Protein AF-A0A432F2S4-F1 (afdb_monomer)

pLDDT: mean 90.59, std 9.74, range [53.41, 98.25]

Solvent-accessible surface area (backbone atoms only — not comparable to full-atom values): 9122 Å² total; per-residue (Å²): 131,56,71,68,58,49,52,54,52,49,52,72,77,35,80,47,53,34,84,53,36,62,18,40,74,67,68,36,30,36,40,86,52,55,42,79,48,67,62,88,92,44,81,48,42,27,41,77,41,70,73,58,47,51,54,52,44,56,50,48,51,53,45,47,64,68,30,30,70,75,66,70,54,83,67,85,91,58,84,68,56,68,72,58,43,38,15,39,46,33,12,34,51,38,26,53,48,38,57,54,37,76,74,34,94,87,48,64,100,67,62,64,92,53,39,72,39,51,62,62,54,49,53,53,47,36,68,73,48,70,39,81,85,64,52,68,55,78,62,22,39,52,34,19,59,67,40,73,90,61,83,78,78,77,76,85,127

Foldseek 3Di:
DDPVVVVVVLCVVAVQFALLFLCVVLQQEAAPQWDWDDDDPDITIGGNDPVLSVLNVVLLVVLCVLQCVLLVPPDPPDDDPSQLSNLSSNLLLQLLQLVVQVPDPPHDPDDDSGYYHSSVSSVVSCVVQVDSVRDPSVSSSVSSSVDDSDPPDPDDD

Structure (mmCIF, N/CA/C/O backbone):
data_AF-A0A432F2S4-F1
#
_entry.id   AF-A0A432F2S4-F1
#
loop_
_atom_site.group_PDB
_atom_site.id
_atom_site.type_symbol
_atom_site.label_atom_id
_atom_site.label_alt_id
_atom_site.label_comp_id
_atom_site.label_asym_id
_atom_site.label_entity_id
_atom_site.label_seq_id
_atom_site.pdbx_PDB_ins_code
_atom_site.Cartn_x
_atom_site.Cartn_y
_atom_site.Cartn_z
_atom_site.occupancy
_atom_site.B_iso_or_equiv
_atom_site.auth_seq_id
_atom_site.auth_comp_id
_atom_site.auth_asym_id
_atom_site.auth_atom_id
_atom_site.pdbx_PDB_model_num
ATOM 1 N N . MET A 1 1 ? 18.565 8.425 -21.110 1.00 62.62 1 MET A N 1
ATOM 2 C CA . MET A 1 1 ? 17.234 7.929 -21.506 1.00 62.62 1 MET A CA 1
ATOM 3 C C . MET A 1 1 ? 16.264 9.067 -21.297 1.00 62.62 1 MET A C 1
ATOM 5 O O . MET A 1 1 ? 16.299 9.658 -20.221 1.00 62.62 1 MET A O 1
ATOM 9 N N . ASP A 1 2 ? 15.484 9.391 -22.321 1.00 83.38 2 ASP A N 1
ATOM 10 C CA . ASP A 1 2 ? 14.385 10.349 -22.210 1.00 83.38 2 ASP A CA 1
ATOM 11 C C . ASP A 1 2 ? 13.354 9.848 -21.175 1.00 83.38 2 ASP A C 1
ATOM 13 O O . ASP A 1 2 ? 13.218 8.637 -20.962 1.00 83.38 2 ASP A O 1
ATOM 17 N N . GLU A 1 3 ? 12.665 10.754 -20.483 1.00 80.81 3 GLU A N 1
ATOM 18 C CA . GLU A 1 3 ? 11.710 10.400 -19.431 1.00 80.81 3 GLU A CA 1
ATOM 19 C C . GLU A 1 3 ? 10.521 9.611 -19.991 1.00 80.81 3 GLU A C 1
ATOM 21 O O . GLU A 1 3 ? 10.090 8.628 -19.379 1.00 80.81 3 GLU A O 1
ATOM 26 N N . ASP A 1 4 ? 10.056 9.975 -21.183 1.00 82.94 4 ASP A N 1
ATOM 27 C CA . ASP A 1 4 ? 8.953 9.285 -21.851 1.00 82.94 4 ASP A CA 1
ATOM 28 C C . ASP A 1 4 ? 9.362 7.889 -22.318 1.00 82.94 4 ASP A C 1
ATOM 30 O O . ASP A 1 4 ? 8.629 6.916 -22.115 1.00 82.94 4 ASP A O 1
ATOM 34 N N . GLN A 1 5 ? 10.588 7.751 -22.833 1.00 83.50 5 GLN A N 1
ATOM 35 C CA . GLN A 1 5 ? 11.142 6.451 -23.199 1.00 83.50 5 GLN A CA 1
ATOM 36 C C . GLN A 1 5 ? 11.251 5.546 -21.965 1.00 83.50 5 GLN A C 1
ATOM 38 O O . GLN A 1 5 ? 10.876 4.376 -22.025 1.00 83.50 5 GLN A O 1
ATOM 43 N N . TYR A 1 6 ? 11.698 6.087 -20.824 1.00 85.88 6 TYR A N 1
ATOM 44 C CA . TYR A 1 6 ? 11.733 5.342 -19.564 1.00 85.88 6 TYR A CA 1
ATOM 45 C C . TYR A 1 6 ? 10.343 4.876 -19.137 1.00 85.88 6 TYR A C 1
ATOM 47 O O . TYR A 1 6 ? 10.184 3.709 -18.787 1.00 85.88 6 TYR A O 1
ATOM 55 N N . ARG A 1 7 ? 9.336 5.758 -19.167 1.00 84.56 7 ARG A N 1
ATOM 56 C CA . ARG A 1 7 ? 7.958 5.409 -18.784 1.00 84.56 7 ARG A CA 1
ATOM 57 C C . ARG A 1 7 ? 7.390 4.312 -19.681 1.00 84.56 7 ARG A C 1
ATOM 59 O O . ARG A 1 7 ? 6.803 3.362 -19.168 1.00 84.56 7 ARG A O 1
ATOM 66 N N . SER A 1 8 ? 7.619 4.404 -20.990 1.00 86.69 8 SER A N 1
ATOM 67 C CA . SER A 1 8 ? 7.187 3.385 -21.949 1.00 86.69 8 SER A CA 1
ATOM 68 C C . SER A 1 8 ? 7.854 2.035 -21.680 1.00 86.69 8 SER A C 1
ATOM 70 O O . SER A 1 8 ? 7.167 1.021 -21.563 1.00 86.69 8 SER A O 1
ATOM 72 N N . THR A 1 9 ? 9.182 2.009 -21.522 1.00 88.38 9 THR A N 1
ATOM 73 C CA . THR A 1 9 ? 9.909 0.775 -21.189 1.00 88.38 9 THR A CA 1
ATOM 74 C C . THR A 1 9 ? 9.443 0.212 -19.854 1.00 88.38 9 THR A C 1
ATOM 76 O O . THR A 1 9 ? 9.170 -0.978 -19.772 1.00 88.38 9 THR A O 1
ATOM 79 N N . TYR A 1 10 ? 9.294 1.056 -18.832 1.00 90.12 10 TYR A N 1
ATOM 80 C CA . TYR A 1 10 ? 8.837 0.644 -17.510 1.00 90.12 10 TYR A CA 1
ATOM 81 C C . TYR A 1 10 ? 7.474 -0.049 -17.575 1.00 90.12 10 TYR A C 1
ATOM 83 O O . TYR A 1 10 ? 7.325 -1.143 -17.038 1.00 90.12 10 TYR A O 1
ATOM 91 N N . ASN A 1 11 ? 6.502 0.545 -18.268 1.00 89.38 11 ASN A N 1
ATOM 92 C CA . ASN A 1 11 ? 5.173 -0.048 -18.414 1.00 89.38 11 ASN A CA 1
ATOM 93 C C . ASN A 1 11 ? 5.215 -1.362 -19.210 1.00 89.38 11 ASN A C 1
ATOM 95 O O . ASN A 1 11 ? 4.522 -2.310 -18.856 1.00 89.38 11 ASN A O 1
ATOM 99 N N . SER A 1 12 ? 6.060 -1.445 -20.243 1.00 90.88 12 SER A N 1
ATOM 100 C CA . SER A 1 12 ? 6.203 -2.656 -21.059 1.00 90.88 12 SER A CA 1
ATOM 101 C C . SER A 1 12 ? 6.839 -3.824 -20.302 1.00 90.88 12 SER A C 1
ATOM 103 O O . SER A 1 12 ? 6.464 -4.967 -20.547 1.00 90.88 12 SER A O 1
ATOM 105 N N . VAL A 1 13 ? 7.814 -3.566 -19.426 1.00 91.38 13 VAL A N 1
ATOM 106 C CA . VAL A 1 13 ? 8.533 -4.627 -18.695 1.00 91.38 13 VAL A CA 1
ATOM 107 C C . VAL A 1 13 ? 7.919 -4.936 -17.328 1.00 91.38 13 VAL A C 1
ATOM 109 O O . VAL A 1 13 ? 8.297 -5.923 -16.702 1.00 91.38 13 VAL A O 1
ATOM 112 N N . ASN A 1 14 ? 6.976 -4.112 -16.857 1.00 94.06 14 ASN A N 1
ATOM 113 C CA . ASN A 1 14 ? 6.311 -4.268 -15.564 1.00 94.06 14 ASN A CA 1
ATOM 114 C C . ASN A 1 14 ? 4.776 -4.237 -15.690 1.00 94.06 14 ASN A C 1
ATOM 116 O O . ASN A 1 14 ? 4.137 -3.323 -15.158 1.00 94.06 14 ASN A O 1
ATOM 120 N N . PRO A 1 15 ? 4.166 -5.236 -16.360 1.00 91.50 15 PRO A N 1
ATOM 121 C CA . PRO A 1 15 ? 2.709 -5.317 -16.485 1.00 91.50 15 PRO A CA 1
ATOM 122 C C . PRO A 1 15 ? 2.023 -5.447 -15.116 1.00 91.50 15 PRO A C 1
ATOM 124 O O . PRO A 1 15 ? 0.960 -4.878 -14.895 1.00 91.50 15 PRO A O 1
ATOM 127 N N . ASN A 1 16 ? 2.683 -6.107 -14.158 1.00 95.38 16 ASN A N 1
ATOM 128 C CA . ASN A 1 16 ? 2.182 -6.324 -12.801 1.00 95.38 16 ASN A CA 1
ATOM 129 C C . ASN A 1 16 ? 2.792 -5.343 -11.798 1.00 95.38 16 ASN A 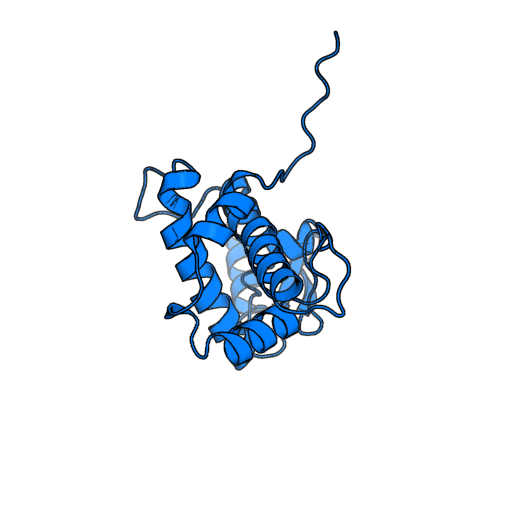C 1
ATOM 131 O O . ASN A 1 16 ? 3.233 -5.735 -10.714 1.00 95.38 16 ASN A O 1
ATOM 135 N N . ARG A 1 17 ? 2.850 -4.058 -12.150 1.00 96.50 17 ARG A N 1
ATOM 136 C CA . ARG A 1 17 ? 3.435 -3.027 -11.289 1.00 96.50 17 ARG A CA 1
ATOM 137 C C . ARG A 1 17 ? 2.802 -3.035 -9.899 1.00 96.50 17 ARG A C 1
ATOM 139 O O . ARG A 1 17 ? 1.595 -2.874 -9.754 1.00 96.50 17 ARG A O 1
ATOM 146 N N . CYS A 1 18 ? 3.624 -3.127 -8.854 1.00 97.75 18 CYS A N 1
ATOM 147 C CA . CYS A 1 18 ? 3.122 -3.075 -7.487 1.00 97.75 18 CYS A CA 1
ATOM 148 C C . CYS A 1 18 ? 2.557 -1.681 -7.171 1.00 97.75 18 CYS A C 1
ATOM 150 O O . CYS A 1 18 ? 3.274 -0.679 -7.204 1.00 97.75 18 CYS A O 1
ATOM 152 N N . VAL A 1 19 ? 1.279 -1.602 -6.796 1.00 97.44 19 VAL A N 1
ATOM 153 C CA . VAL A 1 19 ? 0.643 -0.320 -6.448 1.00 97.44 19 VAL A CA 1
ATOM 154 C C . VAL A 1 19 ? 1.235 0.328 -5.189 1.00 97.44 19 VAL A C 1
ATOM 156 O O . VAL A 1 19 ? 1.252 1.554 -5.086 1.00 97.44 19 VAL A O 1
ATOM 159 N N . PHE A 1 20 ? 1.822 -0.475 -4.293 1.00 98.00 20 PHE A N 1
ATOM 160 C CA . PHE A 1 20 ? 2.549 -0.044 -3.090 1.00 98.00 20 PHE A CA 1
ATOM 161 C C . PHE A 1 20 ? 4.057 0.185 -3.322 1.00 98.00 20 PHE A C 1
ATOM 163 O O . PHE A 1 20 ? 4.832 0.308 -2.374 1.00 98.00 20 PHE A O 1
ATOM 170 N N . GLU A 1 21 ? 4.511 0.257 -4.578 1.00 96.94 21 GLU A N 1
ATOM 171 C CA . GLU A 1 21 ? 5.926 0.452 -4.928 1.00 96.94 21 GLU A CA 1
ATOM 172 C C . GLU A 1 21 ? 6.577 1.627 -4.184 1.00 96.94 21 GLU A C 1
ATOM 174 O O . GLU A 1 21 ? 7.727 1.524 -3.759 1.00 96.94 21 GLU A O 1
ATOM 179 N N . LYS A 1 22 ? 5.861 2.743 -3.980 1.00 95.50 22 LYS A N 1
ATOM 180 C CA . LYS A 1 22 ? 6.456 3.923 -3.338 1.00 95.50 22 LYS A CA 1
ATOM 181 C C . LYS A 1 22 ? 6.753 3.655 -1.864 1.00 95.50 22 LYS A C 1
ATOM 183 O O . LYS A 1 22 ? 7.847 3.986 -1.407 1.00 95.50 22 LYS A O 1
ATOM 188 N N . SER A 1 23 ? 5.824 3.049 -1.120 1.00 96.38 23 SER A N 1
ATOM 189 C CA . SER A 1 23 ? 6.058 2.714 0.293 1.00 96.38 23 SER A CA 1
ATOM 190 C C . SER A 1 23 ? 7.105 1.610 0.464 1.00 96.38 23 SER A C 1
ATOM 192 O O . SER A 1 23 ? 7.874 1.656 1.429 1.00 96.38 23 SER A O 1
ATOM 194 N N . ILE A 1 24 ? 7.203 0.688 -0.501 1.00 96.81 24 ILE A N 1
ATOM 195 C CA . ILE A 1 24 ? 8.265 -0.324 -0.575 1.00 96.81 24 ILE A CA 1
ATOM 196 C C . ILE A 1 24 ? 9.636 0.320 -0.818 1.00 96.81 24 ILE A C 1
ATOM 198 O O . ILE A 1 24 ? 10.607 -0.002 -0.128 1.00 96.81 24 ILE A O 1
ATOM 202 N N . ASN A 1 25 ? 9.736 1.255 -1.763 1.00 95.12 25 ASN A N 1
ATOM 203 C CA . ASN A 1 25 ? 10.992 1.942 -2.073 1.00 95.12 25 ASN A CA 1
ATOM 204 C C . ASN A 1 25 ? 11.421 2.885 -0.940 1.00 95.12 25 ASN A C 1
ATOM 206 O O . ASN A 1 25 ? 12.612 3.004 -0.658 1.00 95.12 25 ASN A O 1
ATOM 210 N N . ASN A 1 26 ? 10.463 3.473 -0.215 1.00 93.06 26 ASN A N 1
ATOM 211 C CA . ASN A 1 26 ? 10.728 4.261 0.992 1.00 93.06 26 ASN A CA 1
ATOM 212 C C . ASN A 1 26 ? 10.901 3.403 2.267 1.00 93.06 26 ASN A C 1
ATOM 214 O O . ASN A 1 26 ? 10.940 3.943 3.370 1.00 93.06 26 ASN A O 1
ATOM 218 N N . ARG A 1 27 ? 10.984 2.068 2.144 1.00 93.62 27 ARG A N 1
ATOM 219 C CA . ARG A 1 27 ? 11.239 1.124 3.253 1.00 93.62 27 ARG A CA 1
ATOM 220 C C . ARG A 1 27 ? 10.250 1.225 4.424 1.00 93.62 27 ARG A C 1
ATOM 222 O O . ARG A 1 27 ? 10.588 0.897 5.556 1.00 93.62 27 ARG A O 1
ATOM 229 N N . ARG A 1 28 ? 9.030 1.701 4.166 1.00 94.81 28 ARG A N 1
ATOM 230 C CA . ARG A 1 28 ? 7.940 1.749 5.160 1.00 94.81 28 ARG A CA 1
ATOM 231 C C . ARG A 1 28 ? 7.091 0.487 5.120 1.00 94.81 28 ARG A C 1
ATOM 233 O O . ARG A 1 28 ? 6.497 0.115 6.127 1.00 94.81 28 ARG A O 1
ATOM 240 N N . CYS A 1 29 ? 7.048 -0.147 3.955 1.00 97.12 29 CYS A N 1
ATOM 241 C CA . CYS A 1 29 ? 6.343 -1.392 3.741 1.00 97.12 29 CYS A CA 1
ATOM 242 C C . CYS A 1 29 ? 7.242 -2.401 3.027 1.00 97.12 29 CYS A C 1
ATOM 244 O O . CYS A 1 29 ? 8.187 -2.042 2.320 1.00 97.12 29 CYS A O 1
ATOM 246 N N . ASN A 1 30 ? 6.900 -3.668 3.171 1.00 97.88 30 ASN A N 1
ATOM 247 C CA . ASN A 1 30 ? 7.509 -4.786 2.488 1.00 97.88 30 ASN A CA 1
ATOM 248 C C . ASN A 1 30 ? 6.409 -5.806 2.117 1.00 97.88 30 ASN A C 1
ATOM 250 O O . ASN A 1 30 ? 5.265 -5.685 2.547 1.00 97.88 30 ASN A O 1
ATOM 254 N N . CYS A 1 31 ? 6.699 -6.722 1.197 1.00 98.25 31 CYS A N 1
ATOM 255 C CA . CYS A 1 31 ? 5.785 -7.761 0.740 1.00 98.25 31 CYS A CA 1
ATOM 256 C C . CYS A 1 31 ? 6.588 -8.913 0.139 1.00 98.25 31 CYS A C 1
ATOM 258 O O . CYS A 1 31 ? 7.437 -8.672 -0.721 1.00 98.25 31 CYS A O 1
ATOM 260 N N . ASP A 1 32 ? 6.281 -10.151 0.516 1.00 98.25 32 ASP A N 1
ATOM 261 C CA . ASP A 1 32 ? 6.988 -11.331 -0.009 1.00 98.25 32 ASP A CA 1
ATOM 262 C C . ASP A 1 32 ? 6.689 -11.597 -1.487 1.00 98.25 32 ASP A C 1
ATOM 264 O O . ASP A 1 32 ? 7.500 -12.176 -2.211 1.00 98.25 32 ASP A O 1
ATOM 268 N N . LEU A 1 33 ? 5.541 -11.115 -1.971 1.00 97.94 33 LEU A N 1
ATOM 269 C CA . LEU A 1 33 ? 5.166 -11.207 -3.382 1.00 97.94 33 LEU A CA 1
ATOM 270 C C . LEU A 1 33 ? 5.812 -10.113 -4.242 1.00 97.94 33 LEU A C 1
ATOM 272 O O . LEU A 1 33 ? 5.564 -10.068 -5.449 1.00 97.94 33 LEU A O 1
ATOM 276 N N . LYS A 1 34 ? 6.632 -9.223 -3.663 1.00 97.75 34 LYS A N 1
ATOM 277 C CA . LYS A 1 34 ? 7.339 -8.200 -4.439 1.00 97.75 34 LYS A CA 1
ATOM 278 C C . LYS A 1 34 ? 8.449 -8.841 -5.276 1.00 97.75 34 LYS A C 1
ATOM 280 O O . LYS A 1 34 ? 9.177 -9.726 -4.829 1.00 97.75 34 LYS A O 1
ATOM 285 N N . HIS A 1 35 ? 8.657 -8.314 -6.471 1.00 96.69 35 HIS A N 1
ATOM 286 C CA . HIS A 1 35 ? 9.834 -8.583 -7.282 1.00 96.69 35 HIS A CA 1
ATOM 287 C C . HIS A 1 35 ? 10.491 -7.256 -7.656 1.00 96.69 35 HIS A C 1
ATOM 289 O O . HIS A 1 35 ? 9.865 -6.402 -8.278 1.00 96.69 35 HIS A O 1
ATOM 295 N N . ARG A 1 36 ? 11.740 -7.065 -7.221 1.00 96.25 36 ARG A N 1
ATOM 296 C CA . ARG A 1 36 ? 12.548 -5.886 -7.550 1.00 96.25 36 ARG A CA 1
ATOM 297 C C . ARG A 1 36 ? 13.360 -6.166 -8.804 1.00 96.25 36 ARG A C 1
ATOM 299 O O . ARG A 1 36 ? 13.923 -7.250 -8.935 1.00 96.25 36 ARG A O 1
ATOM 306 N N . PHE A 1 37 ? 13.435 -5.180 -9.683 1.00 95.19 37 PHE A N 1
ATOM 307 C CA . PHE A 1 37 ? 14.238 -5.231 -10.898 1.00 95.19 37 PHE A CA 1
ATOM 308 C C . PHE A 1 37 ? 14.809 -3.842 -11.199 1.00 95.19 37 PHE A C 1
ATOM 310 O O . PHE A 1 37 ? 14.339 -2.832 -10.669 1.00 95.19 37 PHE A O 1
ATOM 317 N N . LEU A 1 38 ? 15.838 -3.793 -12.042 1.00 93.69 38 LEU A N 1
ATOM 318 C CA . LEU A 1 38 ? 16.476 -2.551 -12.463 1.00 93.69 38 LEU A CA 1
ATOM 319 C C . LEU A 1 38 ? 16.200 -2.293 -13.941 1.00 93.69 38 LEU A C 1
ATOM 321 O O . LEU A 1 38 ? 16.382 -3.174 -14.779 1.00 93.69 38 LEU A O 1
ATOM 325 N N . ILE A 1 39 ? 15.824 -1.058 -14.257 1.00 89.88 39 ILE A N 1
ATOM 326 C CA . ILE A 1 39 ? 15.901 -0.514 -15.613 1.00 89.88 39 ILE A CA 1
ATOM 327 C C . ILE A 1 39 ? 17.025 0.517 -15.589 1.00 89.88 39 ILE A C 1
ATOM 329 O O . ILE A 1 39 ? 16.855 1.635 -15.091 1.00 89.88 39 ILE A O 1
ATOM 333 N N . ALA A 1 40 ? 18.197 0.115 -16.083 1.00 88.44 40 ALA A N 1
ATOM 334 C CA . ALA A 1 40 ? 19.449 0.848 -15.907 1.00 88.44 40 ALA A CA 1
ATOM 335 C C . ALA A 1 40 ? 19.731 1.141 -14.416 1.00 88.44 40 ALA A C 1
ATOM 337 O O . ALA A 1 40 ? 20.044 0.226 -13.663 1.00 88.44 40 ALA A O 1
ATOM 338 N N . THR A 1 41 ? 19.611 2.397 -13.977 1.00 87.31 41 THR A N 1
ATOM 339 C CA . THR A 1 41 ? 19.880 2.826 -12.590 1.00 87.31 41 THR A CA 1
ATOM 340 C C . THR A 1 41 ? 18.624 2.997 -11.736 1.00 87.31 41 THR A C 1
ATOM 342 O O . THR A 1 41 ? 18.726 3.347 -10.560 1.00 87.31 41 THR A O 1
ATOM 345 N N . ARG A 1 42 ? 17.432 2.789 -12.308 1.00 89.19 42 ARG A N 1
ATOM 346 C CA . ARG A 1 42 ? 16.155 2.995 -11.617 1.00 89.19 42 ARG A CA 1
ATOM 347 C C . ARG A 1 42 ? 15.566 1.659 -11.186 1.00 89.19 42 ARG A C 1
ATOM 349 O O . ARG A 1 42 ? 15.481 0.725 -11.980 1.00 89.19 42 ARG A O 1
ATOM 356 N N . GLU A 1 43 ? 15.149 1.594 -9.928 1.00 92.25 43 GLU A N 1
ATOM 357 C CA . GLU A 1 43 ? 14.505 0.418 -9.351 1.00 92.25 43 GLU A CA 1
ATOM 358 C C . GLU A 1 43 ? 12.999 0.433 -9.622 1.00 92.25 43 GLU A C 1
ATOM 360 O O . GLU A 1 43 ? 12.321 1.429 -9.358 1.00 92.25 43 GLU A O 1
ATOM 365 N N . GLY A 1 44 ? 12.493 -0.686 -10.134 1.00 95.25 44 GLY A N 1
ATOM 366 C CA . GLY A 1 44 ? 11.072 -0.974 -10.255 1.00 95.25 44 GLY A CA 1
ATOM 367 C C . GLY A 1 44 ? 10.639 -2.082 -9.301 1.00 95.25 44 GLY A C 1
ATOM 368 O O . GLY A 1 44 ? 11.435 -2.938 -8.904 1.00 95.25 44 GLY A O 1
ATOM 369 N N . VAL A 1 45 ? 9.354 -2.072 -8.942 1.00 97.50 45 VAL A N 1
ATOM 370 C CA . VAL A 1 45 ? 8.735 -3.124 -8.126 1.00 97.50 45 VAL A CA 1
ATOM 371 C C . VAL A 1 45 ? 7.520 -3.700 -8.851 1.00 97.50 45 VAL A C 1
ATOM 373 O O . VAL A 1 45 ? 6.555 -2.994 -9.153 1.00 97.50 45 VAL A O 1
ATOM 376 N N . ALA A 1 46 ? 7.560 -5.002 -9.104 1.00 97.62 46 ALA A N 1
ATOM 377 C CA . ALA A 1 46 ? 6.463 -5.800 -9.637 1.00 97.62 46 ALA A CA 1
ATOM 378 C C . ALA A 1 46 ? 5.824 -6.654 -8.530 1.00 97.62 46 ALA A C 1
ATOM 380 O O . ALA A 1 46 ? 6.439 -6.920 -7.493 1.00 97.62 46 ALA A O 1
ATOM 381 N N . CYS A 1 47 ? 4.596 -7.104 -8.757 1.00 97.75 47 CYS A N 1
ATOM 382 C CA . CYS A 1 47 ? 3.934 -8.141 -7.980 1.00 97.75 47 CYS A CA 1
ATOM 383 C C . CYS A 1 47 ? 4.053 -9.486 -8.709 1.00 97.75 47 CYS A C 1
ATOM 385 O O . CYS A 1 47 ? 3.842 -9.565 -9.918 1.00 97.75 47 CYS A O 1
ATOM 387 N N . ARG A 1 48 ? 4.347 -10.555 -7.966 1.00 97.25 48 ARG A N 1
ATOM 388 C CA . ARG A 1 48 ? 4.381 -11.934 -8.482 1.00 97.25 48 ARG A CA 1
ATOM 389 C C . ARG A 1 48 ? 2.996 -12.577 -8.610 1.00 97.25 48 ARG A C 1
ATOM 391 O O . ARG A 1 48 ? 2.885 -13.639 -9.204 1.00 97.25 48 ARG A O 1
ATOM 398 N N . SER A 1 49 ? 1.960 -11.955 -8.047 1.00 96.94 49 SER A N 1
ATOM 399 C CA . SER A 1 49 ? 0.585 -12.464 -8.028 1.00 96.94 49 SER A CA 1
ATOM 400 C C . SER A 1 49 ? -0.375 -11.412 -8.569 1.00 96.94 49 SER A C 1
ATOM 402 O O . SER A 1 49 ? -0.575 -10.366 -7.947 1.00 96.94 49 SER A O 1
ATOM 404 N N . GLU A 1 50 ? -0.989 -11.695 -9.715 1.00 94.69 50 GLU A N 1
ATOM 405 C CA . GLU A 1 50 ? -1.997 -10.824 -10.330 1.00 94.69 50 GLU A CA 1
ATOM 406 C C . GLU A 1 50 ? -3.263 -10.728 -9.465 1.00 94.69 50 GLU A C 1
ATOM 408 O O . GLU A 1 50 ? -3.787 -9.639 -9.236 1.00 94.69 50 GLU A O 1
ATOM 413 N N . LYS A 1 51 ? -3.688 -11.849 -8.865 1.00 93.88 51 LYS A N 1
ATOM 414 C CA . LYS A 1 51 ? -4.817 -11.881 -7.923 1.00 93.88 51 LYS A CA 1
ATOM 415 C C . LYS A 1 51 ? -4.569 -10.987 -6.706 1.00 93.88 51 LYS A C 1
ATOM 417 O O . LYS A 1 51 ? -5.429 -10.210 -6.315 1.00 93.88 51 LYS A O 1
ATOM 422 N N . THR A 1 52 ? -3.386 -11.0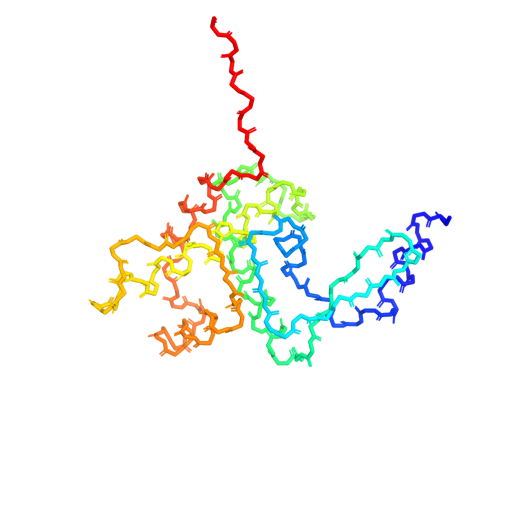65 -6.100 1.00 94.88 52 THR A N 1
ATOM 423 C CA . THR A 1 52 ? -3.059 -10.196 -4.959 1.00 94.88 52 THR A CA 1
ATOM 424 C C . THR A 1 52 ? -2.934 -8.740 -5.401 1.00 94.88 52 THR A C 1
ATOM 426 O O . THR A 1 52 ? -3.309 -7.833 -4.662 1.00 94.88 52 THR A O 1
ATOM 429 N N . LEU A 1 53 ? -2.428 -8.495 -6.613 1.00 97.38 53 LEU A N 1
ATOM 430 C CA . LEU A 1 53 ? -2.325 -7.148 -7.158 1.00 97.38 53 LEU A CA 1
ATOM 431 C C . LEU A 1 53 ? -3.703 -6.488 -7.312 1.00 97.38 53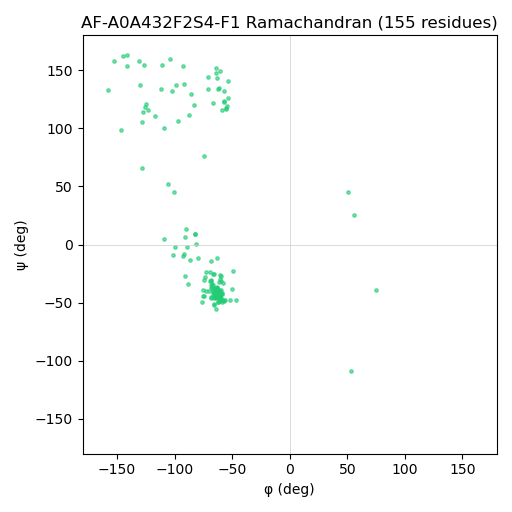 LEU A C 1
ATOM 433 O O . LEU A 1 53 ? -3.825 -5.306 -6.988 1.00 97.38 53 LEU A O 1
ATOM 437 N N . SER A 1 54 ? -4.738 -7.225 -7.726 1.00 96.44 54 SER A N 1
ATOM 438 C CA . SER A 1 54 ? -6.098 -6.677 -7.817 1.00 96.44 54 SER A CA 1
ATOM 439 C C . SER A 1 54 ? -6.654 -6.287 -6.441 1.00 96.44 54 SER A C 1
ATOM 441 O O . SER A 1 54 ? -7.161 -5.177 -6.285 1.00 96.44 54 SER A O 1
ATOM 443 N N . HIS A 1 55 ? -6.455 -7.117 -5.409 1.00 96.19 55 HIS A N 1
ATOM 444 C CA . HIS A 1 55 ? -6.835 -6.781 -4.029 1.00 96.19 55 HIS A CA 1
ATOM 445 C C . HIS A 1 55 ? -6.091 -5.537 -3.517 1.00 96.19 55 HIS A C 1
ATOM 447 O O . HIS A 1 55 ? -6.711 -4.622 -2.974 1.00 96.19 55 HIS A O 1
ATOM 453 N N . CYS A 1 56 ? -4.773 -5.469 -3.737 1.00 98.06 56 CYS A N 1
ATOM 454 C CA . CYS A 1 56 ? -3.954 -4.307 -3.390 1.00 98.06 56 CYS A CA 1
ATOM 455 C C . CYS A 1 56 ? -4.438 -3.030 -4.088 1.00 98.06 56 CYS A C 1
ATOM 457 O O . CYS A 1 56 ? -4.453 -1.965 -3.473 1.00 98.06 56 CYS A O 1
ATOM 459 N N . THR A 1 57 ? -4.812 -3.132 -5.366 1.00 97.88 57 THR A N 1
ATOM 460 C CA . THR A 1 57 ? -5.290 -2.000 -6.173 1.00 97.88 57 THR A CA 1
ATOM 461 C C . THR A 1 57 ? -6.616 -1.485 -5.630 1.00 97.88 57 THR A C 1
ATOM 463 O O . THR A 1 57 ? -6.702 -0.315 -5.264 1.00 97.88 57 THR A O 1
ATOM 466 N N . ASN A 1 58 ? -7.593 -2.379 -5.445 1.00 97.31 58 ASN A N 1
ATOM 467 C CA . ASN A 1 58 ? -8.905 -2.032 -4.901 1.00 97.31 58 ASN A CA 1
ATOM 468 C C . ASN A 1 58 ? -8.800 -1.400 -3.507 1.00 97.31 58 ASN A C 1
ATOM 470 O O . ASN A 1 58 ? -9.468 -0.407 -3.215 1.00 97.31 58 ASN A O 1
ATOM 474 N N . LEU A 1 59 ? -7.942 -1.950 -2.642 1.00 98.12 59 LEU A N 1
ATOM 475 C CA . LEU A 1 59 ? -7.721 -1.392 -1.313 1.00 98.12 59 LEU A CA 1
ATOM 476 C C . LEU A 1 59 ? -7.105 0.007 -1.392 1.00 98.12 59 LEU A C 1
ATOM 478 O O . LEU A 1 59 ? -7.551 0.912 -0.685 1.00 98.12 59 LEU A O 1
ATOM 482 N N . LEU A 1 60 ? -6.089 0.190 -2.239 1.00 97.94 60 LEU A N 1
ATOM 483 C CA . LEU A 1 60 ? -5.418 1.475 -2.381 1.00 97.94 60 LEU A CA 1
ATOM 484 C C . LEU A 1 60 ? -6.363 2.549 -2.927 1.00 97.94 60 LEU A C 1
ATOM 486 O O . LEU A 1 60 ? -6.318 3.679 -2.444 1.00 97.94 60 LEU A O 1
ATOM 490 N N . ASP A 1 61 ? -7.229 2.211 -3.879 1.00 96.38 61 ASP A N 1
ATOM 491 C CA . ASP A 1 61 ? -8.214 3.149 -4.421 1.00 96.38 61 ASP A CA 1
ATOM 492 C C . ASP A 1 61 ? -9.215 3.586 -3.349 1.00 96.38 61 ASP A C 1
ATOM 494 O O . ASP A 1 61 ? -9.389 4.786 -3.130 1.00 96.38 61 ASP A O 1
ATOM 498 N N . LYS A 1 62 ? -9.731 2.649 -2.544 1.00 97.12 62 LYS A N 1
ATOM 499 C CA . LYS A 1 62 ? -10.568 2.992 -1.384 1.00 97.12 62 LYS A CA 1
ATOM 500 C C . LYS A 1 62 ? -9.833 3.873 -0.373 1.00 97.12 62 LYS A C 1
ATOM 502 O O . LYS A 1 62 ? -10.404 4.842 0.130 1.00 97.12 62 LYS A O 1
ATOM 507 N N . MET A 1 63 ? -8.563 3.586 -0.078 1.00 97.25 63 MET A N 1
ATOM 508 C CA . MET A 1 63 ? -7.760 4.429 0.816 1.00 97.25 63 MET A CA 1
ATOM 509 C C . MET A 1 63 ? -7.550 5.835 0.239 1.00 97.25 63 MET A C 1
ATOM 511 O O . MET A 1 63 ? -7.636 6.812 0.983 1.00 97.25 63 MET A O 1
ATOM 515 N N . ARG A 1 64 ? -7.296 5.962 -1.070 1.00 95.56 64 ARG A N 1
ATOM 516 C CA . ARG A 1 64 ? -7.173 7.260 -1.751 1.00 95.56 64 ARG A CA 1
ATOM 517 C C . ARG A 1 64 ? -8.467 8.048 -1.634 1.00 95.56 64 ARG A C 1
ATOM 519 O O . ARG A 1 64 ? -8.408 9.212 -1.235 1.00 95.56 64 ARG A O 1
ATOM 526 N N . ASP A 1 65 ? -9.596 7.412 -1.932 1.00 94.31 65 ASP A N 1
ATOM 527 C CA . ASP A 1 65 ? -10.915 8.036 -1.917 1.00 94.31 65 ASP A CA 1
ATOM 528 C C . ASP A 1 65 ? -11.256 8.595 -0.536 1.00 94.31 65 ASP A C 1
ATOM 530 O O . ASP A 1 65 ? -11.556 9.784 -0.405 1.00 94.31 65 ASP A O 1
ATOM 534 N N . ASN A 1 66 ? -11.084 7.778 0.504 1.00 95.94 66 ASN A N 1
ATOM 535 C CA . ASN A 1 66 ? -11.345 8.175 1.885 1.00 95.94 66 ASN A CA 1
ATOM 536 C C . ASN A 1 66 ? -10.346 9.227 2.408 1.00 95.94 66 ASN A C 1
ATOM 538 O O . ASN A 1 66 ? -10.695 10.069 3.237 1.00 95.94 66 ASN A O 1
ATOM 542 N N . ALA A 1 67 ? -9.100 9.226 1.923 1.00 95.50 67 ALA A N 1
ATOM 543 C CA . ALA A 1 67 ? -8.064 10.137 2.404 1.00 95.50 67 ALA A CA 1
ATOM 544 C C . ALA A 1 67 ? -8.037 11.505 1.703 1.00 95.50 67 ALA A C 1
ATOM 546 O O . ALA A 1 67 ? -7.358 12.410 2.203 1.00 95.50 67 ALA A O 1
ATOM 547 N N . ARG A 1 68 ? -8.735 11.699 0.569 1.00 93.12 68 ARG A N 1
ATOM 548 C CA . ARG A 1 68 ? -8.652 12.948 -0.225 1.00 93.12 68 ARG A CA 1
ATOM 549 C C . ARG A 1 68 ? -8.881 14.195 0.628 1.00 93.12 68 ARG A C 1
ATOM 551 O O . ARG A 1 68 ? -8.071 15.126 0.580 1.00 93.12 68 ARG A O 1
ATOM 558 N N . PHE A 1 69 ? -9.936 14.183 1.444 1.00 92.12 69 PHE A N 1
ATOM 559 C CA . PHE A 1 69 ? -10.291 15.307 2.307 1.00 92.12 69 PHE A CA 1
ATOM 560 C C . PHE A 1 69 ? -9.230 15.556 3.386 1.00 92.12 69 PHE A C 1
ATOM 562 O O . PHE A 1 69 ? -8.693 16.661 3.491 1.00 92.12 69 PHE A O 1
ATOM 569 N N . ALA A 1 70 ? -8.842 14.511 4.125 1.00 94.44 70 ALA A N 1
ATOM 570 C CA . ALA A 1 70 ? -7.831 14.602 5.180 1.00 94.44 70 ALA A CA 1
ATOM 571 C C . ALA A 1 70 ? -6.465 15.080 4.654 1.00 94.44 70 ALA A C 1
ATOM 573 O O . ALA A 1 70 ? -5.723 15.783 5.343 1.00 94.44 70 ALA A O 1
ATOM 574 N N . LEU A 1 71 ? -6.140 14.745 3.403 1.00 93.88 71 LEU A N 1
ATOM 575 C CA . LEU A 1 71 ? -4.911 15.159 2.731 1.00 93.88 71 LEU A CA 1
ATOM 576 C C . LEU A 1 71 ? -5.048 16.469 1.943 1.00 93.88 71 LEU A C 1
ATOM 578 O O . LEU A 1 71 ? -4.097 16.856 1.251 1.00 93.88 71 LEU A O 1
ATOM 582 N N . LYS A 1 72 ? -6.185 17.173 2.042 1.00 92.56 72 LYS A N 1
ATOM 583 C CA . LYS A 1 72 ? -6.456 18.444 1.347 1.00 92.56 72 LYS A CA 1
ATOM 584 C C . LYS A 1 72 ? -6.154 18.346 -0.154 1.00 92.56 72 LYS A C 1
ATOM 586 O O . LYS A 1 72 ? -5.395 19.147 -0.706 1.00 92.56 72 LYS A O 1
ATOM 591 N N . VAL A 1 73 ? -6.592 17.264 -0.794 1.00 88.38 73 VAL A N 1
ATOM 592 C CA . VAL A 1 73 ? -6.491 17.077 -2.249 1.00 88.38 73 VAL A CA 1
ATOM 593 C C . VAL A 1 73 ? -7.733 17.702 -2.877 1.00 88.38 73 VAL A C 1
ATOM 595 O O . VAL A 1 73 ? -8.833 17.222 -2.648 1.00 88.38 73 VAL A O 1
ATOM 598 N N . ILE A 1 74 ? -7.542 18.804 -3.607 1.00 79.19 74 ILE A N 1
ATOM 599 C CA . ILE A 1 74 ? -8.636 19.625 -4.156 1.00 79.19 74 ILE A CA 1
ATOM 600 C C . ILE A 1 74 ? -9.074 19.117 -5.538 1.00 79.19 74 ILE A C 1
ATOM 602 O O . ILE A 1 74 ? -10.249 19.176 -5.873 1.00 79.19 74 ILE A O 1
ATOM 606 N N . MET A 1 75 ? -8.138 18.591 -6.336 1.00 74.75 75 MET A N 1
ATOM 607 C CA . MET A 1 75 ? -8.450 18.004 -7.641 1.00 74.75 75 MET A CA 1
ATOM 608 C C . MET A 1 75 ? -8.917 16.560 -7.467 1.00 74.75 75 MET A C 1
ATOM 610 O O . MET A 1 75 ? -8.170 15.732 -6.944 1.00 74.75 75 MET A O 1
ATOM 614 N N . VAL A 1 76 ? -10.143 16.277 -7.906 1.00 67.44 76 VAL A N 1
ATOM 615 C CA . VAL A 1 76 ? -10.731 14.930 -7.881 1.00 67.44 76 VAL A CA 1
ATOM 616 C C . VAL A 1 76 ? -10.121 14.059 -8.990 1.00 67.44 76 VAL A C 1
ATOM 618 O O . VAL A 1 76 ? -9.740 12.921 -8.719 1.00 67.44 76 VAL A O 1
ATOM 621 N N . ASP A 1 77 ? -9.891 14.646 -10.171 1.00 67.75 77 ASP A N 1
ATOM 622 C CA . ASP A 1 77 ? -9.523 13.937 -11.408 1.00 67.75 77 ASP A CA 1
ATOM 623 C C . ASP A 1 77 ? -8.046 14.103 -11.796 1.00 67.75 77 ASP A C 1
ATOM 625 O O . ASP A 1 77 ? -7.697 14.500 -12.908 1.00 67.75 77 ASP A O 1
ATOM 629 N N . GLY A 1 78 ? -7.137 13.821 -10.862 1.00 72.75 78 GLY A N 1
ATOM 630 C CA . GLY A 1 78 ? -5.702 13.880 -11.134 1.00 72.75 78 GLY A CA 1
ATOM 631 C C . GLY A 1 78 ? -4.876 12.947 -10.251 1.00 72.75 78 GLY A C 1
ATOM 632 O O . GLY A 1 78 ? -5.317 12.561 -9.164 1.00 72.75 78 GLY A O 1
ATOM 633 N N . PRO A 1 79 ? -3.656 12.578 -10.686 1.00 79.56 79 PRO A N 1
ATOM 634 C CA . PRO A 1 79 ? -2.782 11.728 -9.896 1.00 79.56 79 PRO A CA 1
ATOM 635 C C . PRO A 1 79 ? -2.439 12.409 -8.571 1.00 79.56 79 PRO A C 1
ATOM 637 O O . PRO A 1 79 ? -2.089 13.592 -8.515 1.00 79.56 79 PRO A O 1
ATOM 640 N N . MET A 1 80 ? -2.510 11.644 -7.484 1.00 86.69 80 MET A N 1
ATOM 641 C CA . MET A 1 80 ? -2.179 12.165 -6.167 1.00 86.69 80 MET A CA 1
ATOM 642 C C . MET A 1 80 ? -0.703 12.606 -6.120 1.00 86.69 80 MET A C 1
ATOM 644 O O . MET A 1 80 ? 0.178 11.852 -6.547 1.00 86.69 80 MET A O 1
ATOM 648 N N . PRO A 1 81 ? -0.389 13.798 -5.566 1.00 91.31 81 PRO A N 1
ATOM 649 C CA . PRO A 1 81 ? 0.992 14.234 -5.399 1.00 91.31 81 PRO A CA 1
ATOM 650 C C . PRO A 1 81 ? 1.824 13.197 -4.643 1.00 91.31 81 PRO A C 1
ATOM 652 O O . PRO A 1 81 ? 1.362 12.639 -3.648 1.00 91.31 81 PRO A O 1
ATOM 655 N N . HIS A 1 82 ? 3.076 12.998 -5.060 1.00 90.88 82 HIS A N 1
ATOM 656 C CA . HIS A 1 82 ? 3.943 11.916 -4.574 1.00 90.88 82 HIS A CA 1
ATOM 657 C C . HIS A 1 82 ? 3.958 11.746 -3.042 1.00 90.88 82 HIS A C 1
ATOM 659 O O . HIS A 1 82 ? 3.782 10.640 -2.537 1.00 90.88 82 HIS A O 1
ATOM 665 N N . ASN A 1 83 ? 4.113 12.838 -2.285 1.00 92.19 83 ASN A N 1
ATOM 666 C CA . ASN A 1 83 ? 4.146 12.776 -0.818 1.00 92.19 83 ASN A CA 1
ATOM 667 C C . ASN A 1 83 ? 2.803 12.366 -0.200 1.00 92.19 83 ASN A C 1
ATOM 669 O O . ASN A 1 83 ? 2.783 11.705 0.833 1.00 92.19 83 ASN A O 1
ATOM 673 N N . LYS A 1 84 ? 1.684 12.770 -0.808 1.00 94.62 84 LYS A N 1
ATOM 674 C CA . LYS A 1 84 ? 0.345 12.379 -0.356 1.00 94.62 84 LYS A CA 1
ATOM 675 C C . LYS A 1 84 ? 0.091 10.911 -0.687 1.00 94.62 84 LYS A C 1
ATOM 677 O O . LYS A 1 84 ? -0.366 10.175 0.173 1.00 94.62 84 LYS A O 1
ATOM 682 N N . GLU A 1 85 ? 0.525 10.466 -1.860 1.00 95.56 85 GLU A N 1
ATOM 683 C CA . GLU A 1 85 ? 0.465 9.060 -2.251 1.00 95.56 85 GLU A CA 1
ATOM 684 C C . GLU A 1 85 ? 1.285 8.169 -1.299 1.00 95.56 85 GLU A C 1
ATOM 686 O O . GLU A 1 85 ? 0.813 7.122 -0.872 1.00 95.56 85 GLU A O 1
ATOM 691 N N . LEU A 1 86 ? 2.476 8.609 -0.877 1.00 95.44 86 LEU A N 1
ATOM 692 C CA . LEU A 1 86 ? 3.261 7.906 0.145 1.00 95.44 86 LEU A CA 1
ATOM 693 C C . LEU A 1 86 ? 2.557 7.847 1.506 1.00 95.44 86 LEU A C 1
ATOM 695 O O . LEU A 1 86 ? 2.670 6.833 2.191 1.00 95.44 86 LEU A O 1
ATOM 699 N N . LYS A 1 87 ? 1.829 8.900 1.900 1.00 96.50 87 LYS A N 1
ATOM 700 C CA . LYS A 1 87 ? 1.002 8.878 3.115 1.00 96.50 87 LYS A CA 1
ATOM 701 C C . LYS A 1 87 ? -0.131 7.865 3.012 1.00 96.50 87 LYS A C 1
ATOM 703 O O . LYS A 1 87 ? -0.338 7.124 3.964 1.00 96.50 87 LYS A O 1
ATOM 708 N N . VAL A 1 88 ? -0.828 7.816 1.877 1.00 97.44 88 VAL A N 1
ATOM 709 C CA . VAL A 1 88 ? -1.899 6.836 1.649 1.00 97.44 88 VAL A CA 1
ATOM 710 C C . VAL A 1 88 ? -1.330 5.420 1.684 1.00 97.44 88 VAL A C 1
ATOM 712 O O . VAL A 1 88 ? -1.821 4.593 2.438 1.00 97.44 88 VAL A O 1
ATOM 715 N N . GLN A 1 89 ? -0.249 5.157 0.948 1.00 97.75 89 GLN A N 1
ATOM 716 C CA . GLN A 1 89 ? 0.355 3.826 0.888 1.00 97.75 89 GLN A CA 1
ATOM 717 C C . GLN A 1 89 ? 0.917 3.376 2.243 1.00 97.75 89 GLN A C 1
ATOM 719 O O . GLN A 1 89 ? 0.548 2.320 2.741 1.00 97.75 89 GLN A O 1
ATOM 724 N N . ALA A 1 90 ? 1.813 4.157 2.854 1.00 96.69 90 ALA A N 1
ATOM 725 C CA . ALA A 1 90 ? 2.459 3.753 4.102 1.00 96.69 90 ALA A CA 1
ATOM 726 C C . ALA A 1 90 ? 1.524 3.898 5.310 1.00 96.69 90 ALA A C 1
ATOM 728 O O . ALA A 1 90 ? 1.386 2.964 6.090 1.00 96.69 90 ALA A O 1
ATOM 729 N N . GLY A 1 91 ? 0.874 5.053 5.463 1.00 96.62 91 GLY A N 1
ATOM 730 C CA . GLY A 1 91 ? -0.039 5.306 6.577 1.00 96.62 91 GLY A CA 1
ATOM 731 C C . GLY A 1 91 ? -1.290 4.438 6.513 1.00 96.62 91 GLY A C 1
ATOM 732 O O . GLY A 1 91 ? -1.745 3.969 7.548 1.00 96.62 91 GLY A O 1
ATOM 733 N N . GLY A 1 92 ? -1.791 4.149 5.309 1.00 97.50 92 GLY A N 1
ATOM 734 C CA . GLY A 1 92 ? -2.933 3.261 5.122 1.00 97.50 92 GLY A CA 1
ATOM 735 C C . GLY A 1 92 ? -2.627 1.835 5.562 1.00 97.50 92 GLY A C 1
ATOM 736 O O . GLY A 1 92 ? -3.390 1.256 6.327 1.00 97.50 92 GLY A O 1
ATOM 737 N N . MET A 1 93 ? -1.470 1.297 5.163 1.00 97.81 93 MET A N 1
ATOM 738 C CA . MET A 1 93 ? -1.047 -0.039 5.593 1.00 97.81 93 MET A CA 1
ATOM 739 C C . MET A 1 93 ? -0.728 -0.106 7.093 1.00 97.81 93 MET A C 1
ATOM 741 O O . MET A 1 93 ? -1.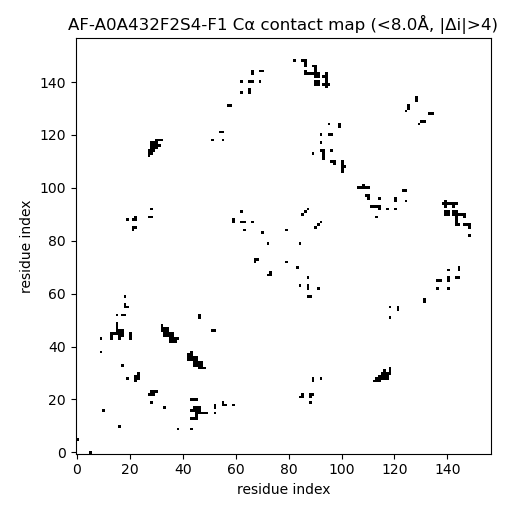056 -1.101 7.731 1.00 97.81 93 MET A O 1
ATOM 745 N N . ILE A 1 94 ? -0.139 0.947 7.673 1.00 95.94 94 ILE A N 1
ATOM 746 C CA . ILE A 1 94 ? 0.090 1.029 9.126 1.00 95.94 94 ILE A CA 1
ATOM 747 C C 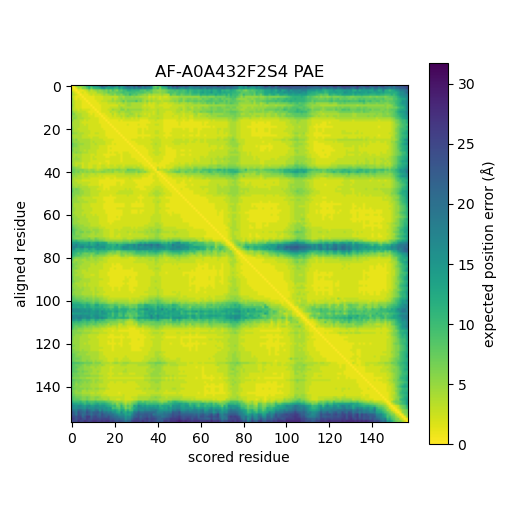. ILE A 1 94 ? -1.242 1.048 9.884 1.00 95.94 94 ILE A C 1
ATOM 749 O O . ILE A 1 94 ? -1.383 0.334 10.871 1.00 95.94 94 ILE A O 1
ATOM 753 N N . GLY A 1 95 ? -2.223 1.828 9.420 1.00 95.88 95 GLY A N 1
ATOM 754 C CA . GLY A 1 95 ? -3.556 1.857 10.022 1.00 95.88 95 GLY A CA 1
ATOM 755 C C . GLY A 1 95 ? -4.260 0.504 9.929 1.00 95.88 95 GLY A C 1
ATOM 756 O O . GLY A 1 95 ? -4.812 0.030 10.916 1.00 95.88 95 GLY A O 1
ATOM 757 N N . LEU A 1 96 ? -4.161 -0.171 8.780 1.00 96.06 96 LEU A N 1
ATOM 758 C CA . LEU A 1 96 ? -4.698 -1.523 8.597 1.00 96.06 96 LEU A CA 1
ATOM 759 C C . LEU A 1 96 ? -4.050 -2.522 9.572 1.00 96.06 96 LEU A C 1
ATOM 761 O O . LEU A 1 96 ? -4.747 -3.280 10.236 1.00 96.06 96 LEU A O 1
ATOM 765 N N . GLN A 1 97 ? -2.723 -2.469 9.724 1.00 95.31 97 GLN A N 1
ATOM 766 C CA . GLN A 1 97 ? -1.994 -3.300 10.683 1.00 95.31 97 GLN A CA 1
ATOM 767 C C . GLN A 1 97 ? -2.419 -3.005 12.128 1.00 95.31 97 GLN A C 1
ATOM 769 O O . GLN A 1 97 ? -2.654 -3.934 12.890 1.00 95.31 97 GLN A O 1
ATOM 774 N N . LYS A 1 98 ? -2.587 -1.734 12.507 1.00 94.19 98 LYS A N 1
ATOM 775 C CA . LYS A 1 98 ? -3.086 -1.361 13.841 1.00 94.19 98 LYS A CA 1
ATOM 776 C C . LYS A 1 98 ? -4.473 -1.922 14.127 1.00 94.19 98 LYS A C 1
ATOM 778 O O . LYS A 1 98 ? -4.707 -2.365 15.245 1.00 94.19 98 LYS A O 1
ATOM 783 N N . LEU A 1 99 ? -5.364 -1.938 13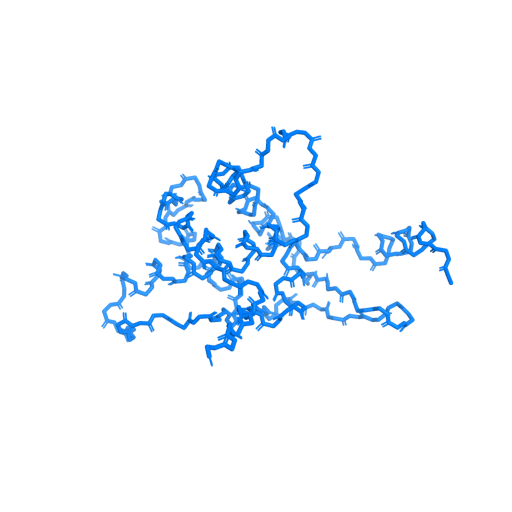.133 1.00 93.25 99 LEU A N 1
ATOM 784 C CA . LEU A 1 99 ? -6.673 -2.573 13.282 1.00 93.25 99 LEU A CA 1
ATOM 785 C C . LEU A 1 99 ? -6.539 -4.068 13.575 1.00 93.25 99 LEU A C 1
ATOM 787 O O . LEU A 1 99 ? -7.279 -4.566 14.411 1.00 93.25 99 LEU A O 1
ATOM 791 N N . MET A 1 100 ? -5.599 -4.773 12.940 1.00 90.75 100 MET A N 1
ATOM 792 C CA . MET A 1 100 ? -5.370 -6.194 13.238 1.00 90.75 100 MET A CA 1
ATOM 793 C C . MET A 1 100 ? -4.851 -6.390 14.670 1.00 90.75 100 MET A C 1
ATOM 795 O O . MET A 1 100 ? -5.371 -7.224 15.396 1.00 90.75 100 MET A O 1
ATOM 799 N N . TYR A 1 101 ? -3.882 -5.574 15.101 1.00 89.81 101 TYR A N 1
ATOM 800 C CA . TYR A 1 101 ? -3.308 -5.649 16.454 1.00 89.81 101 TYR A CA 1
ATOM 801 C C . TYR A 1 101 ? -4.335 -5.336 17.547 1.00 89.81 101 TYR A C 1
ATOM 803 O O . TYR A 1 101 ? -4.325 -5.965 18.593 1.00 89.81 101 TYR A O 1
ATOM 811 N N . ALA A 1 102 ? -5.240 -4.383 17.311 1.00 86.00 102 ALA A N 1
ATOM 812 C CA . ALA A 1 102 ? -6.270 -4.021 18.284 1.00 86.00 102 ALA A CA 1
ATOM 813 C C . ALA A 1 102 ? -7.328 -5.120 18.504 1.00 86.00 102 ALA A C 1
ATOM 815 O O . ALA A 1 102 ? -8.104 -5.019 19.448 1.00 86.00 102 ALA A O 1
ATOM 816 N N . ASN A 1 103 ? -7.391 -6.124 17.625 1.00 80.31 103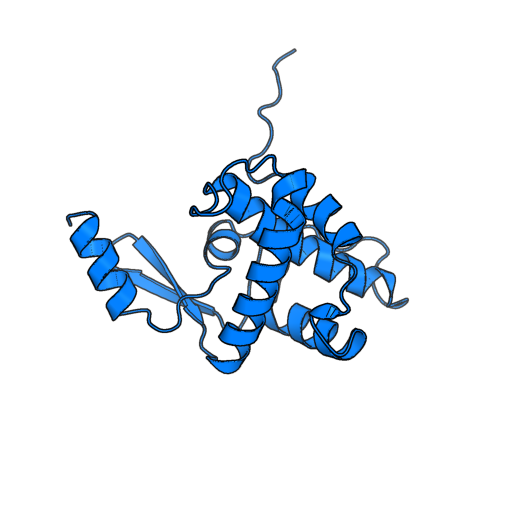 ASN A N 1
ATOM 817 C CA . ASN A 1 103 ? -8.363 -7.215 17.689 1.00 80.31 103 ASN A CA 1
ATOM 818 C C . ASN A 1 103 ? -7.735 -8.564 18.081 1.00 80.31 103 ASN A C 1
ATOM 820 O O . ASN A 1 103 ? -8.439 -9.571 18.062 1.00 80.31 103 ASN A O 1
ATOM 824 N N . ASP A 1 104 ? -6.440 -8.601 18.405 1.00 82.19 104 ASP A N 1
ATOM 825 C CA . ASP A 1 104 ? -5.740 -9.829 18.779 1.00 82.19 104 ASP A CA 1
ATOM 826 C C . ASP A 1 104 ? -4.991 -9.639 20.102 1.00 82.19 104 ASP A C 1
ATOM 828 O O . ASP A 1 104 ? -3.934 -9.008 20.157 1.00 82.19 104 ASP A O 1
ATOM 832 N N . ASP A 1 105 ? -5.539 -10.233 21.164 1.00 80.00 105 ASP A N 1
ATOM 833 C CA . ASP A 1 105 ? -5.003 -10.171 22.529 1.00 80.00 105 ASP A CA 1
ATOM 834 C C . ASP A 1 105 ? -3.604 -10.809 22.670 1.00 80.00 105 ASP A C 1
ATOM 836 O O . ASP A 1 105 ? -2.949 -10.653 23.701 1.00 80.00 105 ASP A O 1
ATOM 840 N N . ASN A 1 106 ? -3.127 -11.539 21.654 1.00 81.94 106 ASN A N 1
ATOM 841 C CA . ASN A 1 106 ? -1.805 -12.169 21.660 1.00 81.94 106 ASN A CA 1
ATOM 842 C C . ASN A 1 106 ? -0.710 -11.284 21.048 1.00 81.94 106 ASN A C 1
ATOM 844 O O . ASN A 1 106 ? 0.471 -11.645 21.111 1.00 81.94 106 ASN A O 1
ATOM 848 N N . LEU A 1 107 ? -1.068 -10.153 20.432 1.00 80.00 107 LEU A N 1
ATOM 849 C CA . LEU A 1 107 ? -0.104 -9.203 19.886 1.00 80.00 107 LEU A CA 1
ATOM 850 C C . LEU A 1 107 ? 0.244 -8.103 20.898 1.00 80.00 107 LEU A C 1
ATOM 852 O O . LEU A 1 107 ? -0.535 -7.788 21.791 1.00 80.00 107 LEU A O 1
ATOM 856 N N . PRO A 1 108 ? 1.443 -7.502 20.790 1.00 77.25 108 PRO A N 1
ATOM 857 C CA . PRO A 1 108 ? 1.838 -6.433 21.697 1.00 77.25 108 PRO A CA 1
ATOM 858 C C . PRO A 1 108 ? 0.934 -5.203 21.536 1.00 77.25 108 PRO A C 1
ATOM 860 O O . PRO A 1 108 ? 0.564 -4.853 20.416 1.00 77.25 108 PRO A O 1
ATOM 863 N N . ASP A 1 109 ? 0.705 -4.476 22.636 1.00 74.88 109 ASP A N 1
ATOM 864 C CA . ASP A 1 109 ? -0.174 -3.289 22.727 1.00 74.88 109 ASP A CA 1
ATOM 865 C C . ASP A 1 109 ? 0.055 -2.219 21.646 1.00 74.88 109 ASP A C 1
ATOM 867 O O . ASP A 1 109 ? -0.811 -1.387 21.365 1.00 74.88 109 ASP A O 1
ATOM 871 N N . LYS A 1 110 ? 1.251 -2.190 21.047 1.00 80.25 110 LYS A N 1
ATOM 872 C CA . LYS A 1 110 ? 1.614 -1.237 20.005 1.00 80.25 110 LYS A CA 1
ATOM 873 C C . LYS A 1 110 ? 2.065 -1.947 18.734 1.00 80.25 110 LYS A C 1
ATOM 875 O O . LYS A 1 110 ? 3.142 -2.542 18.688 1.00 80.25 110 LYS A O 1
ATOM 880 N N . ALA A 1 111 ? 1.299 -1.752 17.663 1.00 83.00 111 ALA A N 1
ATOM 881 C CA . ALA A 1 111 ? 1.710 -2.161 16.327 1.00 83.00 111 ALA A CA 1
ATOM 882 C C . ALA A 1 111 ? 2.975 -1.407 15.864 1.00 83.00 111 ALA A C 1
ATOM 884 O O . ALA A 1 111 ? 3.117 -0.208 16.142 1.00 83.00 111 ALA A O 1
ATOM 885 N N . PRO A 1 112 ? 3.883 -2.068 15.124 1.00 86.62 112 PRO A N 1
ATOM 886 C CA . PRO A 1 112 ? 5.052 -1.411 14.564 1.00 86.62 112 PRO A CA 1
ATOM 887 C C . PRO A 1 112 ? 4.669 -0.336 13.537 1.00 86.62 112 PRO A C 1
ATOM 889 O O . PRO A 1 112 ? 3.653 -0.423 12.850 1.00 86.62 112 PRO A O 1
ATOM 892 N N . ASP A 1 113 ? 5.527 0.680 13.402 1.00 88.75 113 ASP A N 1
ATOM 893 C CA . ASP A 1 113 ? 5.358 1.778 12.435 1.00 88.75 113 ASP A CA 1
ATOM 894 C C . ASP A 1 113 ? 5.839 1.405 11.013 1.00 88.75 113 ASP A C 1
ATOM 896 O O . ASP A 1 113 ? 5.944 2.272 10.138 1.00 88.75 113 ASP A O 1
ATOM 900 N N . THR A 1 114 ? 6.166 0.132 10.787 1.00 93.81 114 THR A N 1
ATOM 901 C CA . THR A 1 114 ? 6.484 -0.478 9.491 1.00 93.81 114 THR A CA 1
ATOM 902 C C . THR A 1 114 ? 5.611 -1.707 9.279 1.00 93.81 114 THR A C 1
ATOM 904 O O . THR A 1 114 ? 5.131 -2.319 10.233 1.00 93.81 114 THR A O 1
ATOM 907 N N . VAL A 1 115 ? 5.398 -2.049 8.011 1.00 96.44 115 VAL A N 1
ATOM 908 C CA . VAL A 1 115 ? 4.589 -3.203 7.606 1.00 96.44 115 VAL A CA 1
ATOM 909 C C . VAL A 1 115 ? 5.485 -4.180 6.866 1.00 96.44 115 VAL A C 1
ATOM 911 O O . VAL A 1 115 ? 5.933 -3.880 5.761 1.00 96.44 115 VAL A O 1
ATOM 914 N N . GLU A 1 116 ? 5.759 -5.335 7.463 1.00 96.25 116 GLU A N 1
ATOM 915 C CA . GLU A 1 116 ? 6.708 -6.304 6.898 1.00 96.25 116 GLU A CA 1
ATOM 916 C C . GLU A 1 116 ? 6.139 -7.068 5.699 1.00 96.25 116 GLU A C 1
ATOM 918 O O . GLU A 1 116 ? 6.879 -7.421 4.779 1.00 96.25 116 GLU A O 1
ATOM 923 N N . ASN A 1 117 ? 4.821 -7.288 5.664 1.00 97.44 117 ASN A N 1
ATOM 924 C CA . ASN A 1 117 ? 4.212 -8.049 4.584 1.00 97.44 117 ASN A CA 1
ATOM 925 C C . ASN A 1 117 ? 2.807 -7.572 4.211 1.00 97.44 117 ASN A C 1
ATOM 927 O O . ASN A 1 117 ? 1.813 -7.949 4.826 1.00 97.44 117 ASN A O 1
ATOM 931 N N . ILE A 1 118 ? 2.728 -6.760 3.155 1.00 98.19 118 ILE A N 1
ATOM 932 C CA . ILE A 1 118 ? 1.473 -6.174 2.673 1.00 98.19 118 ILE A CA 1
ATOM 933 C C . ILE A 1 118 ? 0.430 -7.252 2.368 1.00 98.19 118 ILE A C 1
ATOM 935 O O . ILE A 1 118 ? -0.705 -7.105 2.807 1.00 98.19 118 ILE A O 1
ATOM 939 N N . HIS A 1 119 ? 0.779 -8.319 1.636 1.00 97.25 119 HIS A N 1
ATOM 940 C CA . HIS A 1 119 ? -0.243 -9.285 1.217 1.00 97.25 119 HIS A CA 1
ATOM 941 C C . HIS A 1 119 ? -0.850 -10.042 2.400 1.00 97.25 119 HIS A C 1
ATOM 943 O O . HIS A 1 119 ? -2.063 -10.173 2.452 1.00 97.25 119 HIS A O 1
ATOM 949 N N . GLN A 1 120 ? -0.038 -10.443 3.384 1.00 96.81 120 GLN A N 1
ATOM 950 C CA . GLN A 1 120 ? -0.535 -11.109 4.592 1.00 96.81 120 GLN A CA 1
ATOM 951 C C . GLN A 1 120 ? -1.465 -10.200 5.392 1.00 96.81 120 GLN A C 1
ATOM 953 O O . GLN A 1 120 ? -2.510 -10.639 5.855 1.00 96.81 120 GLN A O 1
ATOM 958 N N . VAL A 1 121 ? -1.110 -8.919 5.516 1.00 96.69 121 VAL A N 1
ATOM 959 C CA . VAL A 1 121 ? -1.936 -7.929 6.215 1.00 96.69 121 VAL A CA 1
ATOM 960 C C . VAL A 1 121 ? -3.275 -7.714 5.493 1.00 96.69 121 VAL A C 1
ATOM 962 O O . VAL A 1 121 ? -4.316 -7.628 6.143 1.00 96.69 121 VAL A O 1
ATOM 965 N N . ILE A 1 122 ? -3.280 -7.694 4.156 1.00 96.25 122 ILE A N 1
ATOM 966 C CA . ILE A 1 122 ? -4.515 -7.605 3.358 1.00 96.25 122 ILE A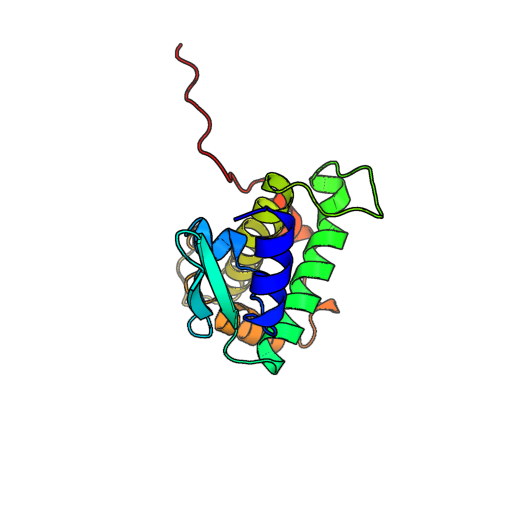 CA 1
ATOM 967 C C . ILE A 1 122 ? -5.354 -8.880 3.485 1.00 96.25 122 ILE A C 1
ATOM 969 O O . ILE A 1 122 ? -6.558 -8.778 3.704 1.00 96.25 122 ILE A O 1
ATOM 973 N N . ASP A 1 123 ? -4.742 -10.059 3.379 1.00 95.69 123 ASP A N 1
ATOM 974 C CA . ASP A 1 123 ? -5.444 -11.342 3.472 1.00 95.69 123 ASP A CA 1
ATOM 975 C C . ASP A 1 123 ? -6.065 -11.535 4.864 1.00 95.69 123 ASP A C 1
ATOM 977 O O . ASP A 1 123 ? -7.236 -11.899 4.965 1.00 95.69 123 ASP A O 1
ATOM 981 N N . ALA A 1 124 ? -5.337 -11.195 5.934 1.00 94.69 124 ALA A N 1
ATOM 982 C CA . ALA A 1 124 ? -5.863 -11.189 7.300 1.00 94.69 124 ALA A CA 1
ATOM 983 C C . ALA A 1 124 ? -7.038 -10.211 7.459 1.00 94.69 124 ALA A C 1
ATOM 985 O O . ALA A 1 124 ? -8.057 -10.544 8.061 1.00 94.69 124 ALA A O 1
ATOM 986 N N . THR A 1 125 ? -6.943 -9.027 6.852 1.00 94.62 125 THR A N 1
ATOM 987 C CA . THR A 1 125 ? -8.029 -8.038 6.902 1.00 94.62 125 THR A CA 1
ATOM 988 C C . THR A 1 125 ? -9.268 -8.514 6.153 1.00 94.62 125 THR A C 1
ATOM 990 O O . THR A 1 125 ? -10.383 -8.353 6.645 1.00 94.62 125 THR A O 1
ATOM 993 N N . LEU A 1 126 ? -9.096 -9.117 4.976 1.00 94.75 126 LEU A N 1
ATOM 994 C CA . LEU A 1 126 ? -10.198 -9.710 4.220 1.00 94.75 126 LEU A CA 1
ATOM 995 C C . LEU A 1 126 ? -10.843 -10.865 4.985 1.00 94.75 126 LEU A C 1
ATOM 997 O O . LEU A 1 126 ? -12.063 -10.987 4.961 1.00 94.75 126 LEU A O 1
ATOM 1001 N N . LEU A 1 127 ? -10.053 -11.673 5.696 1.00 94.88 127 LEU A N 1
ATOM 1002 C CA . LEU A 1 127 ? -10.577 -12.730 6.555 1.00 94.88 127 LEU A CA 1
ATOM 1003 C C . LEU A 1 127 ? -11.411 -12.158 7.712 1.00 94.88 127 LEU A C 1
ATOM 1005 O O . LEU A 1 127 ? -12.476 -12.689 8.012 1.00 94.88 127 LEU A O 1
ATOM 1009 N N . GLN A 1 128 ? -10.957 -11.065 8.327 1.00 94.06 128 GLN A N 1
ATOM 1010 C CA . GLN A 1 128 ? -11.638 -10.451 9.466 1.00 94.06 128 GLN A CA 1
ATOM 1011 C C . GLN A 1 128 ? -12.916 -9.689 9.074 1.00 94.06 128 GLN A C 1
ATOM 1013 O O . GLN A 1 128 ? -13.934 -9.800 9.753 1.00 94.06 128 GLN A O 1
ATOM 1018 N N . TYR A 1 129 ? -12.874 -8.897 8.000 1.00 95.06 129 TYR A N 1
ATOM 1019 C CA . TYR A 1 129 ? -13.975 -8.002 7.609 1.00 95.06 129 TYR A CA 1
ATOM 1020 C C . TYR A 1 129 ? -14.834 -8.553 6.458 1.00 95.06 129 TYR A C 1
ATOM 1022 O O . TYR A 1 129 ? -15.869 -7.974 6.115 1.00 95.06 129 TYR A O 1
ATOM 1030 N N . GLY A 1 130 ? -14.413 -9.651 5.825 1.00 95.50 130 GLY A N 1
ATOM 1031 C CA . GLY A 1 130 ? -15.082 -10.312 4.698 1.00 95.50 130 GLY A CA 1
ATOM 1032 C C . GLY A 1 130 ? -14.945 -9.585 3.354 1.00 95.50 130 GLY A C 1
ATOM 1033 O O . GLY A 1 130 ? -14.765 -10.222 2.319 1.00 95.50 130 GLY A O 1
ATOM 1034 N N . SER A 1 131 ? -15.005 -8.251 3.351 1.00 95.25 131 SER A N 1
ATOM 1035 C CA . SER A 1 131 ? -14.838 -7.402 2.167 1.00 95.25 131 SER A CA 1
ATOM 1036 C C . SER A 1 131 ? -14.042 -6.143 2.503 1.00 95.25 131 SER A C 1
ATOM 1038 O O . SER A 1 131 ? -14.100 -5.637 3.624 1.00 95.25 131 SER A O 1
ATOM 1040 N N . LEU A 1 132 ? -13.356 -5.585 1.499 1.00 95.50 132 LEU A N 1
ATOM 1041 C CA . LEU A 1 132 ? -12.704 -4.279 1.609 1.00 95.50 132 LEU A CA 1
ATOM 1042 C C . LEU A 1 132 ? -13.704 -3.152 1.910 1.00 95.50 132 LEU A C 1
ATOM 1044 O O . LEU A 1 132 ? -13.322 -2.153 2.505 1.00 95.50 132 LEU A O 1
ATOM 1048 N N . ASP A 1 133 ? -14.975 -3.298 1.525 1.00 95.88 133 ASP A N 1
ATOM 1049 C CA . ASP A 1 133 ? -16.030 -2.310 1.808 1.00 95.88 133 ASP A CA 1
ATOM 1050 C C . ASP A 1 133 ? -16.358 -2.175 3.299 1.00 95.88 133 ASP A C 1
ATOM 1052 O O . ASP A 1 133 ? -16.801 -1.116 3.736 1.00 95.88 133 ASP A O 1
ATOM 1056 N N . ASN A 1 134 ? -16.112 -3.227 4.081 1.00 96.38 134 ASN A N 1
ATOM 1057 C CA . ASN A 1 134 ? -16.471 -3.282 5.498 1.00 96.38 134 ASN A CA 1
ATOM 1058 C C . ASN A 1 134 ? -15.368 -2.736 6.416 1.00 96.38 134 ASN A C 1
ATOM 1060 O O . ASN A 1 134 ? -15.529 -2.711 7.635 1.00 96.38 134 ASN A O 1
ATOM 1064 N N . ILE A 1 135 ? -14.232 -2.321 5.851 1.00 96.38 135 ILE A N 1
ATOM 1065 C CA . ILE A 1 135 ? -13.099 -1.813 6.621 1.00 96.38 135 ILE A CA 1
ATOM 1066 C C . ILE A 1 135 ? -13.451 -0.427 7.195 1.00 96.38 135 ILE A C 1
ATOM 1068 O O . ILE A 1 135 ? -13.914 0.444 6.452 1.00 96.38 135 ILE A O 1
ATOM 1072 N N . PRO A 1 136 ? -13.175 -0.155 8.487 1.00 96.06 136 PRO A N 1
ATOM 1073 C CA . PRO A 1 136 ? -13.417 1.150 9.099 1.00 96.06 136 PRO A CA 1
ATOM 1074 C C . PRO A 1 136 ? -12.370 2.182 8.641 1.00 96.06 136 PRO A C 1
ATOM 1076 O O . PRO A 1 136 ? -11.431 2.538 9.359 1.00 96.06 136 PRO A O 1
ATOM 1079 N N . TYR A 1 137 ? -12.516 2.682 7.410 1.00 97.19 137 TYR A N 1
ATOM 1080 C CA . TYR A 1 137 ? -11.568 3.615 6.790 1.00 97.19 137 TYR A CA 1
ATOM 1081 C C . TYR A 1 137 ? -11.397 4.922 7.566 1.00 97.19 137 TYR A C 1
ATOM 1083 O O . TYR A 1 137 ? -10.328 5.524 7.513 1.00 97.19 137 TYR A O 1
ATOM 1091 N N . ASN A 1 138 ? -12.401 5.351 8.329 1.00 95.12 138 ASN A N 1
ATOM 1092 C CA . ASN A 1 138 ? -12.306 6.511 9.214 1.00 95.12 138 ASN A CA 1
ATOM 1093 C C . ASN A 1 138 ? -11.173 6.385 10.250 1.00 95.12 138 ASN A C 1
ATOM 1095 O O . ASN A 1 138 ? -10.567 7.398 10.594 1.00 95.12 138 ASN A O 1
ATOM 1099 N N . LEU A 1 139 ? -10.866 5.171 10.721 1.00 95.06 139 LEU A N 1
ATOM 1100 C CA . LEU A 1 139 ? -9.741 4.913 11.626 1.00 95.06 139 LEU A CA 1
ATOM 1101 C C . LEU A 1 139 ? -8.411 4.949 10.861 1.00 95.06 139 LEU A C 1
ATOM 1103 O O . LEU A 1 139 ? -7.479 5.640 11.264 1.00 95.06 139 LEU A O 1
ATOM 1107 N N . ILE A 1 140 ? -8.360 4.319 9.685 1.00 96.50 140 ILE A N 1
ATOM 1108 C CA . ILE A 1 140 ? -7.164 4.280 8.823 1.00 96.50 140 ILE A CA 1
ATOM 1109 C C . ILE A 1 140 ? -6.761 5.681 8.339 1.00 96.50 140 ILE A C 1
ATOM 1111 O O . ILE A 1 140 ? -5.577 6.011 8.255 1.00 96.50 140 ILE A O 1
ATOM 1115 N N . VAL A 1 141 ? -7.734 6.538 8.023 1.00 97.00 141 VAL A N 1
ATOM 1116 C CA . VAL A 1 141 ? -7.484 7.905 7.544 1.00 97.00 141 VAL A CA 1
ATOM 1117 C C . VAL A 1 141 ? -6.722 8.741 8.579 1.00 97.00 141 VAL A C 1
ATOM 1119 O O . VAL A 1 141 ? -5.928 9.604 8.191 1.00 97.00 141 VAL A O 1
ATOM 1122 N N . GLN A 1 142 ? -6.887 8.464 9.877 1.00 95.06 142 GLN A N 1
ATOM 1123 C CA . GLN A 1 142 ? -6.125 9.136 10.935 1.00 95.06 142 GLN A CA 1
ATOM 1124 C C . GLN A 1 142 ? -4.630 8.814 10.819 1.00 95.06 142 GLN A C 1
ATOM 1126 O O . GLN A 1 142 ? -3.797 9.727 10.828 1.00 95.06 142 GLN A O 1
ATOM 1131 N N . ASP A 1 143 ? -4.289 7.542 10.601 1.00 95.50 143 ASP A N 1
ATOM 1132 C CA . ASP A 1 143 ? -2.912 7.099 10.374 1.00 95.50 143 ASP A CA 1
ATOM 1133 C C . ASP A 1 143 ? -2.339 7.626 9.054 1.00 95.50 143 ASP A C 1
ATOM 1135 O O . ASP A 1 143 ? -1.190 8.077 9.011 1.00 95.50 143 ASP A O 1
ATOM 1139 N N . ILE A 1 144 ? -3.144 7.667 7.985 1.00 96.56 144 ILE A N 1
ATOM 1140 C CA . ILE A 1 144 ? -2.756 8.291 6.710 1.00 96.56 144 ILE A CA 1
ATOM 1141 C C . ILE A 1 144 ? -2.384 9.766 6.922 1.00 96.56 144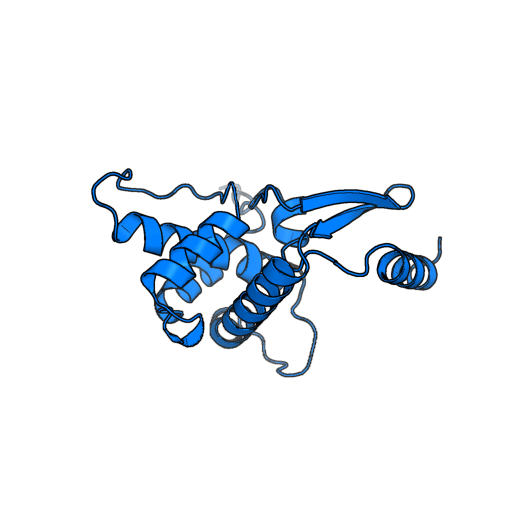 ILE A C 1
ATOM 1143 O O . ILE A 1 144 ? -1.332 10.223 6.459 1.00 96.56 144 ILE A O 1
ATOM 1147 N N . ALA A 1 145 ? -3.213 10.528 7.637 1.00 95.00 145 ALA A N 1
ATOM 1148 C CA . ALA A 1 145 ? -2.963 11.943 7.890 1.00 95.00 145 ALA A CA 1
ATOM 1149 C C . ALA A 1 145 ? -1.706 12.158 8.755 1.00 95.00 145 ALA A C 1
ATOM 1151 O O . ALA A 1 145 ? -0.875 13.025 8.431 1.00 95.00 145 ALA A O 1
ATOM 1152 N N . ALA A 1 146 ? -1.543 11.341 9.802 1.00 92.94 146 ALA A N 1
ATOM 1153 C CA . ALA A 1 146 ? -0.436 11.399 10.754 1.00 92.94 146 ALA A CA 1
ATOM 1154 C C . ALA A 1 146 ? 0.903 10.900 10.180 1.00 92.94 146 ALA A C 1
ATOM 1156 O O . ALA A 1 146 ? 1.963 11.323 10.653 1.00 92.94 146 ALA A O 1
ATOM 1157 N N . CYS A 1 147 ? 0.881 10.051 9.146 1.00 92.00 147 CYS A N 1
ATOM 1158 C CA . CYS A 1 147 ? 2.077 9.444 8.570 1.00 92.00 147 CYS A CA 1
ATOM 1159 C C . CYS A 1 147 ? 3.097 10.500 8.105 1.00 92.00 147 CYS A C 1
ATOM 1161 O O . CYS A 1 147 ? 2.821 11.357 7.256 1.00 92.00 147 CYS A O 1
ATOM 1163 N N . GLN A 1 148 ? 4.317 10.422 8.644 1.00 86.62 148 GLN A N 1
ATOM 1164 C CA . GLN A 1 148 ? 5.424 11.304 8.279 1.00 86.62 148 GLN A CA 1
ATOM 1165 C C . GLN A 1 148 ? 6.320 10.626 7.242 1.00 86.62 148 GLN A C 1
ATOM 1167 O O . GLN A 1 148 ? 7.094 9.730 7.555 1.00 86.62 148 GLN A O 1
ATOM 1172 N N . VAL A 1 149 ? 6.228 11.083 5.992 1.00 77.31 149 VAL A N 1
ATOM 1173 C CA . VAL A 1 149 ? 7.038 10.569 4.871 1.00 77.31 149 VAL A CA 1
ATOM 1174 C C . VAL A 1 149 ? 8.492 11.047 4.944 1.00 77.31 149 VAL A C 1
ATOM 1176 O O . VAL A 1 149 ? 9.400 10.367 4.475 1.00 77.31 149 VAL A O 1
ATOM 1179 N N . ARG A 1 150 ? 8.717 12.214 5.557 1.00 71.06 150 ARG A N 1
ATOM 1180 C CA . ARG A 1 150 ? 10.037 12.790 5.814 1.00 71.06 150 ARG A CA 1
ATOM 1181 C C . ARG A 1 150 ? 10.114 13.202 7.284 1.00 71.06 150 ARG A C 1
ATOM 1183 O O . ARG A 1 150 ? 9.159 13.823 7.758 1.00 71.06 150 ARG A O 1
ATOM 1190 N N . PRO A 1 151 ? 11.230 12.941 7.987 1.00 64.75 151 PRO A N 1
ATOM 1191 C CA . PRO A 1 151 ? 11.426 13.463 9.332 1.00 64.75 151 PRO A CA 1
ATOM 1192 C C . PRO A 1 151 ? 11.311 14.989 9.310 1.00 64.75 151 PRO A C 1
ATOM 1194 O O . PRO A 1 151 ? 11.930 15.646 8.463 1.00 64.75 151 PRO A O 1
ATOM 1197 N N . LYS A 1 152 ? 10.533 15.575 10.228 1.00 58.19 152 LYS A N 1
ATOM 1198 C CA . LYS A 1 152 ? 10.556 17.031 10.419 1.00 58.19 152 LYS A CA 1
ATOM 1199 C C . LYS A 1 152 ? 11.995 17.438 10.739 1.00 58.19 152 LYS A C 1
ATOM 1201 O O . LYS A 1 152 ? 12.581 16.930 11.694 1.00 58.19 152 LYS A O 1
ATOM 1206 N N . ARG A 1 153 ? 12.569 18.358 9.951 1.00 60.59 153 ARG A N 1
ATOM 1207 C CA . ARG A 1 153 ? 13.814 19.032 10.345 1.00 60.59 153 ARG A CA 1
ATOM 1208 C C . ARG A 1 153 ? 13.554 19.628 11.726 1.00 60.59 153 ARG A C 1
ATOM 1210 O O . ARG A 1 153 ? 12.625 20.421 11.868 1.00 60.59 153 ARG A O 1
ATOM 1217 N N . ARG A 1 154 ? 14.323 19.212 12.739 1.00 62.16 154 ARG A N 1
ATOM 1218 C CA . ARG A 1 154 ? 14.291 19.873 14.046 1.00 62.16 154 ARG A CA 1
ATOM 1219 C C . ARG A 1 154 ? 14.576 21.348 13.783 1.00 62.16 154 ARG A C 1
ATOM 1221 O O . ARG A 1 154 ? 15.633 21.673 13.246 1.00 62.16 154 ARG A O 1
ATOM 1228 N N . SER A 1 155 ? 13.614 22.214 14.090 1.00 61.50 155 SER A N 1
ATOM 1229 C CA . SER A 1 155 ? 13.886 23.643 14.188 1.00 61.50 155 SER A CA 1
ATOM 1230 C C . SER A 1 155 ? 15.016 23.776 15.199 1.00 61.50 155 SER A C 1
ATOM 1232 O O . SER A 1 155 ? 14.843 23.339 16.337 1.00 61.50 155 SER A O 1
ATOM 1234 N N . LYS A 1 156 ? 16.179 24.292 14.789 1.00 53.94 156 LYS A N 1
ATOM 1235 C CA . LYS A 1 156 ? 17.165 24.755 15.768 1.00 53.94 156 LYS A CA 1
ATOM 1236 C C . LYS A 1 156 ? 16.449 25.836 16.583 1.00 53.94 156 LYS A C 1
ATOM 1238 O O . LYS A 1 156 ? 15.959 26.797 15.994 1.00 53.94 156 LYS A O 1
ATOM 1243 N N . LYS A 1 157 ? 16.255 25.577 17.874 1.00 53.41 157 LYS A N 1
ATOM 1244 C CA . LYS A 1 157 ? 15.973 26.615 18.862 1.00 53.41 157 LYS A CA 1
ATOM 1245 C C . LYS A 1 157 ? 17.311 27.167 19.320 1.00 53.41 157 LYS A C 1
ATOM 1247 O O . LYS A 1 157 ? 18.258 26.348 19.378 1.00 53.41 157 LYS A O 1
#

Nearest PDB structures (foldseek):
  7dw2-assembly1_A  TM=2.574E-01  e=3.504E+00  Salix babylonica

Radius of gyration: 16.36 Å; Cα contacts (8 Å, |Δi|>4): 183; chains: 1; bounding box: 36×39×46 Å

Mean predicted aligned error: 5.1 Å

Sequence (157 aa):
MDEDQYRSTYNSVNPNRCVFEKSINNRRCNCDLKHRFLIATREGVACRSEKTLSHCTNLLDKMRDNARFALKVIMVDGPMPHNKELKVQAGGMIGLQKLMYANDDNLPDKAPDTVENIHQVIDATLLQYGSLDNIPYNLIVQDIAACQVRPKRRSKK

Secondary structure (DSSP, 8-state):
--HHHHHHHHHHH-TTB-TTHHHHHTTSB--TTEEEEEETTEEEEEES-HHHHHHHHHHHHHHHHHHTTTTT---SSSPPPHHHHHIIIIIHHHHHHHHHHTT-TTS-SS--SSBS-HHHHHHHHHHHHSSGGGS-HHHHHHHHHH--SSPPPPP--